Protein AF-A0A1I7CHR8-F1 (afdb_monomer_lite)

Structure (mmCIF, N/CA/C/O backbone):
data_AF-A0A1I7CHR8-F1
#
_entry.id   AF-A0A1I7CHR8-F1
#
loop_
_atom_site.group_PDB
_atom_site.id
_atom_site.type_symbol
_atom_site.label_atom_id
_atom_site.label_alt_id
_atom_site.label_comp_id
_atom_site.label_asym_id
_atom_site.label_entity_id
_at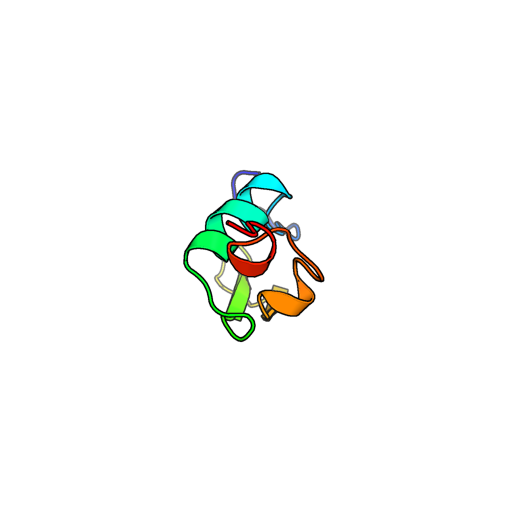om_site.label_seq_id
_atom_site.pdbx_PDB_ins_code
_atom_site.Cartn_x
_atom_site.Cartn_y
_atom_site.Cartn_z
_atom_site.occupancy
_atom_site.B_iso_or_equiv
_atom_site.auth_seq_id
_atom_site.auth_comp_id
_atom_site.auth_asym_id
_atom_site.auth_atom_id
_atom_site.pdbx_PDB_model_num
ATOM 1 N N . MET A 1 1 ? 8.513 10.981 -5.261 1.00 57.69 1 MET A N 1
ATOM 2 C CA . MET A 1 1 ? 7.506 11.434 -6.245 1.00 57.69 1 MET A CA 1
ATOM 3 C C . MET A 1 1 ? 6.650 12.483 -5.558 1.00 57.69 1 MET A C 1
ATOM 5 O O . MET A 1 1 ? 6.186 12.206 -4.460 1.00 57.69 1 MET A O 1
ATOM 9 N N . ILE A 1 2 ? 6.501 13.673 -6.135 1.00 63.81 2 ILE A N 1
ATOM 10 C CA . ILE A 1 2 ? 5.600 14.721 -5.629 1.00 63.81 2 ILE A CA 1
ATOM 11 C C . ILE A 1 2 ? 4.486 14.869 -6.674 1.00 63.81 2 ILE A C 1
ATOM 13 O O . ILE A 1 2 ? 4.795 14.978 -7.858 1.00 63.81 2 ILE A O 1
ATOM 17 N N . GLY A 1 3 ? 3.220 14.800 -6.252 1.00 65.25 3 GLY A N 1
ATOM 18 C CA . GLY A 1 3 ? 2.041 14.989 -7.111 1.00 65.25 3 GLY A CA 1
ATOM 19 C C . GLY A 1 3 ? 1.314 16.320 -6.836 1.00 65.25 3 GLY A C 1
ATOM 20 O O . GLY A 1 3 ? 1.575 16.918 -5.791 1.00 65.25 3 GLY A O 1
ATOM 21 N N . PRO A 1 4 ? 0.396 16.770 -7.722 1.00 62.25 4 PRO A N 1
ATOM 22 C CA . PRO A 1 4 ? -0.182 16.007 -8.826 1.00 62.25 4 PRO A CA 1
ATOM 23 C C . PRO A 1 4 ? 0.212 16.533 -10.222 1.00 62.25 4 PRO A C 1
ATOM 25 O O . PRO A 1 4 ? 0.148 17.725 -10.511 1.00 62.25 4 PRO A O 1
ATOM 28 N N . GLY A 1 5 ? 0.575 15.596 -11.098 1.00 65.12 5 GLY A N 1
ATOM 29 C CA . GLY A 1 5 ? 0.565 15.751 -12.555 1.00 65.12 5 GLY A CA 1
ATOM 30 C C . GLY A 1 5 ? -0.402 14.730 -13.168 1.00 65.12 5 GLY A C 1
ATOM 31 O O . GLY A 1 5 ? -1.020 13.956 -12.440 1.00 65.12 5 GLY A O 1
ATOM 32 N N . GLU A 1 6 ? -0.530 14.689 -14.494 1.00 66.44 6 GLU A N 1
ATOM 33 C CA . GLU A 1 6 ? -1.477 13.788 -15.184 1.00 66.44 6 GLU A CA 1
ATOM 34 C C . GLU A 1 6 ? -1.073 12.301 -15.145 1.00 66.44 6 GLU A C 1
ATOM 36 O O . GLU A 1 6 ? -1.850 11.417 -15.508 1.00 66.44 6 GLU A O 1
ATOM 41 N N . HIS A 1 7 ? 0.152 12.003 -14.709 1.00 75.06 7 HIS A N 1
ATOM 42 C CA . HIS A 1 7 ? 0.702 10.654 -14.726 1.00 75.06 7 HIS A CA 1
ATOM 43 C C . HIS A 1 7 ? 0.427 9.874 -13.442 1.00 75.06 7 HIS A C 1
ATOM 45 O O . HIS A 1 7 ? 0.361 10.421 -12.340 1.00 75.06 7 HIS A O 1
ATOM 51 N N . LEU A 1 8 ? 0.341 8.550 -13.596 1.00 82.31 8 LEU A N 1
ATOM 52 C CA . LEU A 1 8 ? 0.166 7.625 -12.488 1.00 82.31 8 LEU A CA 1
ATOM 53 C C . LEU A 1 8 ? 1.322 7.757 -11.485 1.00 82.31 8 LEU A C 1
ATOM 55 O O . LEU A 1 8 ? 2.439 7.304 -11.730 1.00 82.31 8 LEU A O 1
ATOM 59 N N . CYS A 1 9 ? 1.028 8.337 -10.324 1.00 86.25 9 CYS A N 1
ATOM 60 C CA . CYS A 1 9 ? 1.980 8.502 -9.234 1.00 86.25 9 CYS A CA 1
ATOM 61 C C . CYS A 1 9 ? 1.735 7.445 -8.150 1.00 86.25 9 CYS A C 1
ATOM 63 O O . CYS A 1 9 ? 1.150 7.724 -7.104 1.00 86.25 9 CYS A O 1
ATOM 65 N N . THR A 1 10 ? 2.168 6.206 -8.393 1.00 89.69 10 THR A N 1
ATOM 66 C CA . THR A 1 10 ? 2.138 5.174 -7.344 1.00 89.69 10 THR A CA 1
ATOM 67 C C . THR A 1 10 ? 3.189 5.466 -6.267 1.00 89.69 10 THR A C 1
ATOM 69 O O . THR A 1 10 ? 4.269 5.956 -6.613 1.00 89.69 10 THR A O 1
ATOM 72 N N . PRO A 1 11 ? 2.951 5.121 -4.988 1.00 92.00 11 PRO A N 1
ATOM 73 C CA . PRO A 1 11 ? 3.966 5.267 -3.944 1.00 92.00 11 PRO A CA 1
ATOM 74 C C . PRO A 1 11 ? 5.233 4.471 -4.294 1.00 92.00 11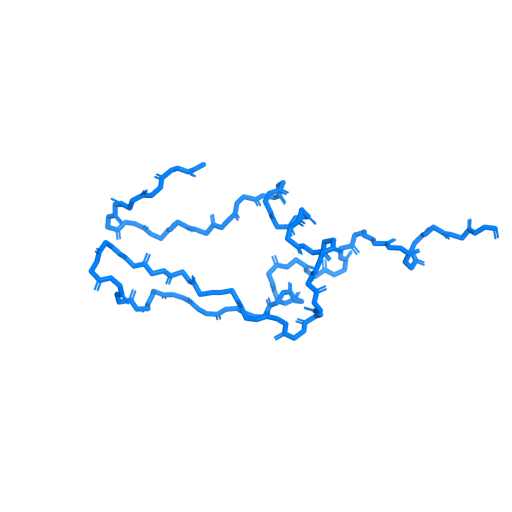 PRO A C 1
ATOM 76 O O . PRO A 1 11 ? 5.151 3.356 -4.824 1.00 92.00 11 PRO A O 1
ATOM 79 N N . CYS A 1 12 ? 6.405 5.042 -4.002 1.00 93.56 12 CYS A N 1
ATOM 80 C CA . CYS A 1 12 ? 7.687 4.341 -4.123 1.00 93.56 12 CYS A CA 1
ATOM 81 C C . CYS A 1 12 ? 7.841 3.273 -3.026 1.00 93.56 12 CYS A C 1
ATOM 83 O O . CYS A 1 12 ? 7.033 3.225 -2.099 1.00 93.56 12 CYS A O 1
ATOM 85 N N . GLY A 1 13 ? 8.881 2.436 -3.120 1.00 94.19 13 GLY A N 1
ATOM 86 C CA . GLY A 1 13 ? 9.145 1.357 -2.157 1.00 94.19 13 GLY A CA 1
ATOM 87 C C . GLY A 1 13 ? 9.150 1.832 -0.701 1.00 94.19 13 GLY A C 1
ATOM 88 O O . GLY A 1 13 ? 8.367 1.332 0.101 1.00 94.19 13 GLY A O 1
ATOM 89 N N . ASP A 1 14 ? 9.924 2.873 -0.388 1.00 94.81 14 ASP A N 1
ATOM 90 C CA . ASP A 1 14 ? 10.021 3.411 0.978 1.00 94.81 14 ASP A CA 1
ATOM 91 C C . ASP A 1 14 ? 8.674 3.900 1.521 1.00 94.81 14 ASP A C 1
ATOM 93 O O . ASP A 1 14 ? 8.325 3.652 2.675 1.00 94.81 14 ASP A O 1
ATOM 97 N N . CYS A 1 15 ? 7.881 4.577 0.683 1.00 95.31 15 CYS A N 1
ATOM 98 C CA . CYS A 1 15 ? 6.539 5.005 1.065 1.00 95.31 15 CYS A CA 1
ATOM 99 C C . CYS A 1 15 ? 5.634 3.804 1.342 1.00 95.31 15 CYS A C 1
ATOM 101 O O . CYS A 1 15 ? 4.899 3.825 2.324 1.00 95.31 15 CYS A O 1
ATOM 103 N N . ARG A 1 16 ? 5.684 2.759 0.504 1.00 96.50 16 ARG A N 1
ATOM 104 C CA . ARG A 1 16 ? 4.887 1.541 0.715 1.00 96.50 16 ARG A CA 1
ATOM 105 C C . ARG A 1 16 ? 5.232 0.887 2.051 1.00 96.50 16 ARG A C 1
ATOM 107 O O . ARG A 1 16 ? 4.315 0.535 2.784 1.00 96.50 16 ARG A O 1
ATOM 114 N N . GLN A 1 17 ? 6.519 0.790 2.389 1.00 97.00 17 GLN A N 1
ATOM 115 C CA . GLN A 1 17 ? 6.963 0.187 3.647 1.00 97.00 17 GLN A CA 1
ATOM 116 C C . GLN A 1 17 ? 6.512 1.007 4.863 1.00 97.00 17 GLN A C 1
ATOM 118 O O . GLN A 1 17 ? 5.923 0.456 5.787 1.00 97.00 17 GLN A O 1
ATOM 123 N N . ARG A 1 18 ? 6.688 2.334 4.835 1.00 96.25 18 ARG A N 1
ATOM 124 C CA . ARG A 1 18 ? 6.225 3.207 5.927 1.00 96.25 18 ARG A CA 1
ATOM 125 C C . ARG A 1 18 ? 4.709 3.187 6.098 1.00 96.25 18 ARG A C 1
ATOM 127 O O . ARG A 1 18 ? 4.223 3.231 7.217 1.00 96.25 18 ARG A O 1
ATOM 134 N N . ILE A 1 19 ? 3.947 3.120 5.006 1.00 96.19 19 ILE A N 1
ATOM 135 C CA . ILE A 1 19 ? 2.486 2.974 5.086 1.00 96.19 19 ILE A CA 1
ATOM 136 C C . ILE A 1 19 ? 2.127 1.627 5.733 1.00 96.19 19 ILE A C 1
ATOM 138 O O . ILE A 1 19 ? 1.272 1.589 6.615 1.00 96.19 19 ILE A O 1
ATOM 142 N N . ARG A 1 20 ? 2.801 0.537 5.341 1.00 96.00 20 ARG A N 1
ATOM 143 C CA . ARG A 1 20 ? 2.589 -0.819 5.877 1.00 96.00 20 ARG A CA 1
ATOM 144 C C . ARG A 1 20 ? 2.818 -0.923 7.387 1.00 96.00 20 ARG A C 1
ATOM 146 O O . ARG A 1 20 ? 2.180 -1.763 8.016 1.00 96.00 20 ARG A O 1
ATOM 153 N N . GLU A 1 21 ? 3.665 -0.085 7.979 1.00 95.50 21 GLU A N 1
ATOM 154 C CA . GLU A 1 21 ? 3.868 -0.054 9.438 1.00 95.50 21 GLU A CA 1
ATOM 155 C C . GLU A 1 21 ? 2.583 0.282 10.215 1.00 95.50 21 GLU A C 1
ATOM 157 O O . GLU A 1 21 ? 2.410 -0.181 11.339 1.00 95.50 21 GLU A O 1
ATOM 162 N N . PHE A 1 22 ? 1.660 1.034 9.605 1.00 95.38 22 PHE A N 1
ATOM 163 C CA . PHE A 1 22 ? 0.429 1.511 10.250 1.00 95.38 22 PHE A CA 1
ATOM 164 C C . PHE A 1 22 ? -0.856 1.005 9.576 1.00 95.38 22 PHE A C 1
ATOM 166 O O . PHE A 1 22 ? -1.959 1.314 10.027 1.00 95.38 22 PHE A O 1
ATOM 173 N N . ALA A 1 23 ? -0.730 0.253 8.485 1.00 95.81 23 ALA A N 1
ATOM 174 C CA . ALA A 1 23 ? -1.841 -0.245 7.684 1.00 95.81 23 ALA A CA 1
ATOM 175 C C . ALA A 1 23 ? -2.091 -1.740 7.919 1.00 95.81 23 ALA A C 1
ATOM 177 O O . ALA A 1 23 ? -1.187 -2.503 8.256 1.00 95.81 23 ALA A O 1
ATOM 178 N N . THR A 1 24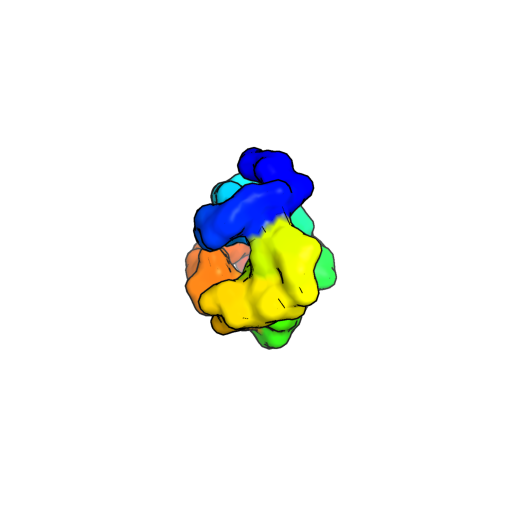 ? -3.325 -2.177 7.669 1.00 96.00 24 THR A N 1
ATOM 179 C CA . THR A 1 24 ? -3.657 -3.602 7.581 1.00 96.00 24 THR A CA 1
ATOM 180 C C . THR A 1 24 ? -3.513 -4.079 6.131 1.00 96.00 24 THR A C 1
ATOM 182 O O . THR A 1 24 ? -3.567 -3.254 5.212 1.00 96.00 24 THR A O 1
ATOM 185 N N . PRO A 1 25 ? -3.401 -5.397 5.876 1.00 96.06 25 PRO A N 1
ATOM 186 C CA . PRO A 1 25 ? -3.383 -5.940 4.512 1.00 96.06 25 PRO A CA 1
ATOM 187 C C . PRO A 1 25 ? -4.548 -5.446 3.635 1.00 96.06 25 PRO A C 1
ATOM 189 O O . PRO A 1 25 ? -4.374 -5.195 2.441 1.00 96.06 25 PRO A O 1
ATOM 192 N N . ALA A 1 26 ? -5.719 -5.213 4.243 1.00 97.56 26 ALA A N 1
ATOM 193 C CA . ALA A 1 26 ? -6.934 -4.756 3.570 1.00 97.56 26 ALA A CA 1
ATOM 194 C C . ALA A 1 26 ? -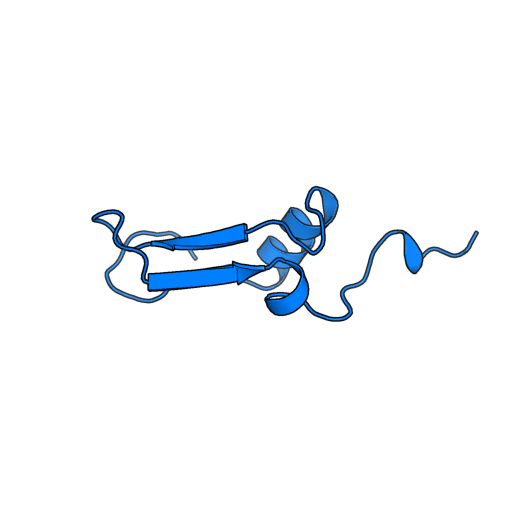7.031 -3.228 3.371 1.00 97.56 26 ALA A C 1
ATOM 196 O O . ALA A 1 26 ? -7.937 -2.770 2.669 1.00 97.56 26 ALA A O 1
ATOM 197 N N . THR A 1 27 ? -6.141 -2.423 3.966 1.00 97.69 27 THR A N 1
ATOM 198 C CA . THR A 1 27 ? -6.157 -0.959 3.811 1.00 97.69 27 THR A CA 1
ATOM 199 C C . THR A 1 27 ? -6.093 -0.572 2.332 1.00 97.69 27 THR A C 1
ATOM 201 O O . THR A 1 27 ? -5.265 -1.086 1.580 1.00 97.69 27 THR A O 1
ATOM 204 N N . ARG A 1 28 ? -6.974 0.340 1.900 1.00 97.88 28 ARG A N 1
ATOM 205 C CA . ARG A 1 28 ? -7.058 0.786 0.501 1.00 97.88 28 ARG A CA 1
ATOM 206 C C . ARG A 1 28 ? -6.096 1.931 0.215 1.00 97.88 28 ARG A C 1
ATOM 208 O O . ARG A 1 28 ? -6.109 2.937 0.920 1.00 97.88 28 ARG A O 1
ATOM 215 N N . ILE A 1 29 ? -5.332 1.807 -0.868 1.00 96.38 29 ILE A N 1
ATOM 216 C CA . ILE A 1 29 ? -4.439 2.844 -1.390 1.00 96.38 29 ILE A CA 1
ATOM 217 C C . ILE A 1 29 ? -4.977 3.306 -2.743 1.00 96.38 29 ILE A C 1
ATOM 219 O O . ILE A 1 29 ? -4.859 2.606 -3.751 1.00 96.38 29 ILE A O 1
ATOM 223 N N . ARG A 1 30 ? -5.573 4.501 -2.758 1.00 94.88 30 ARG A N 1
ATOM 224 C CA . ARG A 1 30 ? -6.158 5.116 -3.955 1.00 94.88 30 ARG A CA 1
ATOM 225 C C . ARG A 1 30 ? -5.197 6.132 -4.551 1.00 94.88 30 ARG A C 1
ATOM 227 O O . ARG A 1 30 ? -4.813 7.087 -3.885 1.00 94.88 30 ARG A O 1
ATOM 234 N N . VAL A 1 31 ? -4.842 5.935 -5.814 1.00 93.06 31 VAL A N 1
ATOM 235 C CA . VAL A 1 31 ? -4.057 6.892 -6.598 1.00 93.06 31 VAL A CA 1
ATOM 236 C C . VAL A 1 31 ? -5.028 7.700 -7.443 1.00 93.06 31 VAL A C 1
ATOM 238 O O . VAL A 1 31 ? -5.792 7.121 -8.218 1.00 93.06 31 VAL A O 1
ATOM 241 N N . VAL A 1 32 ? -5.003 9.020 -7.289 1.00 90.62 32 VAL A N 1
ATOM 242 C CA . VAL A 1 32 ? -5.885 9.954 -7.999 1.00 90.62 32 VAL A CA 1
ATOM 243 C C . VAL A 1 32 ? -5.077 10.953 -8.822 1.00 90.62 32 VAL A C 1
ATOM 245 O O . VAL A 1 32 ? -3.897 11.169 -8.541 1.00 90.62 32 VAL A O 1
ATOM 248 N N . ASP A 1 33 ? -5.698 11.542 -9.842 1.00 88.94 33 ASP A N 1
ATOM 249 C CA . ASP A 1 33 ? -5.119 12.672 -10.575 1.00 88.94 33 ASP A CA 1
ATOM 250 C C . ASP A 1 33 ? -5.364 14.019 -9.871 1.00 88.94 33 ASP A C 1
ATOM 252 O O . ASP A 1 33 ? -5.944 14.086 -8.785 1.00 88.94 33 ASP A O 1
ATOM 256 N N . ALA A 1 34 ? -4.925 15.111 -10.504 1.00 87.12 34 ALA A N 1
ATOM 257 C CA . ALA A 1 34 ? -5.078 16.470 -9.983 1.00 87.12 34 ALA A CA 1
ATOM 258 C C . ALA A 1 34 ? -6.546 16.907 -9.803 1.00 87.12 34 ALA A C 1
ATOM 260 O O . ALA A 1 34 ? -6.817 17.834 -9.045 1.00 87.12 34 ALA A O 1
ATOM 261 N N . GLN A 1 35 ? -7.490 16.248 -10.478 1.00 89.94 35 GLN A N 1
ATOM 262 C CA . GLN A 1 35 ? -8.927 16.505 -10.388 1.00 89.94 35 GLN A CA 1
ATOM 263 C C . GLN A 1 35 ? -9.624 15.534 -9.420 1.00 89.94 35 GLN A C 1
ATOM 265 O O . GLN A 1 35 ? -10.850 15.539 -9.314 1.00 89.94 35 GLN A O 1
ATOM 270 N N . GLY A 1 36 ? -8.863 14.693 -8.714 1.00 88.88 36 GLY A N 1
ATOM 271 C CA . GLY A 1 36 ? -9.388 13.701 -7.782 1.00 88.88 36 GLY A CA 1
ATOM 272 C C . GLY A 1 36 ? -10.001 12.474 -8.460 1.00 88.88 36 GLY A C 1
ATOM 273 O O . GLY A 1 36 ? -10.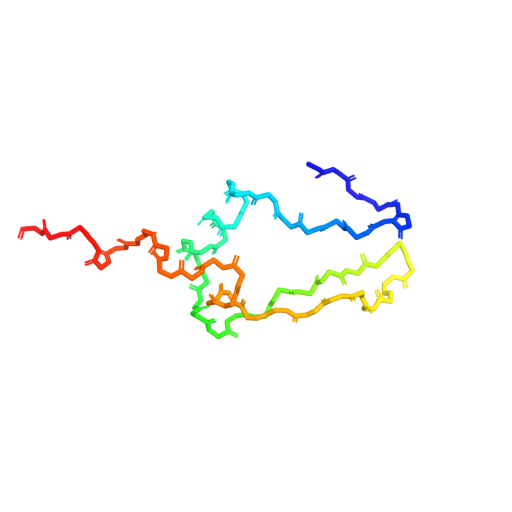618 11.653 -7.779 1.00 88.88 36 GLY A O 1
ATOM 274 N N . ARG A 1 37 ? -9.843 12.306 -9.781 1.00 91.50 37 ARG A N 1
ATOM 275 C CA . ARG A 1 37 ? -10.333 11.113 -10.479 1.00 91.50 37 ARG A CA 1
ATOM 276 C C . ARG A 1 37 ? -9.469 9.922 -10.100 1.00 91.50 37 ARG A C 1
ATOM 278 O O . ARG A 1 37 ? -8.241 9.997 -10.110 1.00 91.50 37 ARG A O 1
ATOM 285 N N . LEU A 1 38 ? -10.118 8.804 -9.788 1.00 92.69 38 LEU A N 1
ATOM 286 C CA . LEU A 1 38 ? -9.440 7.566 -9.428 1.00 92.69 38 LEU A CA 1
ATOM 287 C C . LEU A 1 38 ? -8.686 6.999 -10.636 1.00 92.69 38 LEU A C 1
ATOM 289 O O . LEU A 1 38 ? -9.295 6.599 -11.624 1.00 92.69 38 LEU A O 1
ATOM 293 N N . LEU A 1 39 ? -7.361 6.927 -10.531 1.00 91.75 39 LEU A N 1
ATOM 294 C CA . LEU A 1 39 ? -6.501 6.313 -11.539 1.00 91.75 39 LEU A CA 1
ATOM 295 C C . LEU A 1 39 ? -6.267 4.833 -11.235 1.00 91.75 39 LEU A C 1
ATOM 297 O O . LEU A 1 39 ? -6.297 4.002 -12.144 1.00 91.75 39 LEU A O 1
ATOM 301 N N . ARG A 1 40 ? -6.019 4.490 -9.965 1.00 94.19 40 ARG A N 1
ATOM 302 C CA . ARG A 1 40 ? -5.803 3.114 -9.489 1.00 94.19 40 ARG A CA 1
ATOM 303 C C . ARG A 1 40 ? -6.255 2.951 -8.045 1.00 94.19 40 ARG A C 1
ATOM 305 O O . ARG A 1 40 ? -6.241 3.907 -7.274 1.00 94.19 40 ARG A O 1
ATOM 312 N N . ASP A 1 41 ? -6.598 1.724 -7.680 1.00 96.38 41 ASP A N 1
ATOM 313 C CA . ASP A 1 41 ? -6.983 1.359 -6.322 1.00 96.38 41 ASP A CA 1
ATOM 314 C C . ASP A 1 41 ? -6.388 -0.007 -5.966 1.00 96.38 41 ASP A C 1
ATOM 316 O O . ASP A 1 41 ? -6.583 -0.983 -6.693 1.00 96.38 41 ASP A O 1
ATOM 320 N N . TYR A 1 42 ? -5.640 -0.055 -4.869 1.00 96.62 42 TYR A N 1
ATOM 321 C CA . TYR A 1 42 ? -4.934 -1.237 -4.386 1.00 96.62 42 TYR A CA 1
ATOM 322 C C . TYR A 1 42 ? -5.363 -1.559 -2.956 1.00 96.62 42 TYR A C 1
ATOM 324 O O . TYR A 1 42 ? -5.762 -0.670 -2.204 1.00 96.62 42 TYR A O 1
ATOM 332 N N . THR A 1 43 ? -5.223 -2.815 -2.546 1.00 98.25 43 THR A N 1
ATOM 333 C CA . THR A 1 43 ? -5.035 -3.133 -1.123 1.00 98.25 43 THR A CA 1
ATOM 334 C C . THR A 1 43 ? -3.554 -3.005 -0.770 1.00 98.25 43 THR A C 1
ATOM 336 O O . THR A 1 43 ? -2.698 -3.063 -1.658 1.00 98.25 43 THR A O 1
ATOM 339 N N . MET A 1 44 ? -3.233 -2.830 0.513 1.00 97.38 44 MET A N 1
ATOM 340 C CA . MET A 1 44 ? -1.842 -2.790 0.971 1.00 97.38 44 MET A CA 1
ATOM 341 C C . MET A 1 44 ? -1.103 -4.088 0.615 1.00 97.38 44 MET A C 1
ATOM 343 O O . MET A 1 44 ? 0.010 -4.027 0.102 1.00 97.38 44 MET A O 1
ATOM 347 N N . GLU A 1 45 ? -1.754 -5.242 0.785 1.00 97.00 45 GLU A N 1
ATOM 348 C CA . GLU A 1 45 ? -1.210 -6.557 0.416 1.00 97.00 45 GLU A CA 1
ATOM 349 C C . GLU A 1 45 ? -0.859 -6.660 -1.073 1.00 97.00 45 GLU A C 1
ATOM 351 O O . GLU A 1 45 ? 0.226 -7.103 -1.429 1.00 97.00 45 GLU A O 1
ATOM 356 N N . ALA A 1 46 ? -1.734 -6.179 -1.963 1.00 97.31 46 ALA A N 1
ATOM 357 C CA . ALA A 1 46 ? -1.457 -6.205 -3.398 1.00 97.31 46 ALA A CA 1
ATOM 358 C C . ALA A 1 46 ? -0.356 -5.210 -3.806 1.00 97.31 46 ALA A C 1
ATOM 360 O O . ALA A 1 46 ? 0.292 -5.374 -4.839 1.00 97.31 46 ALA A O 1
ATOM 361 N N . LEU A 1 47 ? -0.164 -4.144 -3.025 1.00 96.44 47 LEU A N 1
ATOM 362 C CA . LEU A 1 47 ? 0.800 -3.089 -3.317 1.00 96.44 47 LEU A CA 1
ATOM 363 C C . LEU A 1 47 ? 2.218 -3.428 -2.834 1.00 96.44 47 LEU A C 1
ATOM 365 O O . LEU A 1 47 ? 3.194 -2.959 -3.433 1.00 96.44 47 LEU A O 1
ATOM 369 N N . LEU A 1 48 ? 2.331 -4.198 -1.754 1.00 97.25 48 LEU A N 1
ATOM 370 C CA . LEU A 1 48 ? 3.592 -4.644 -1.170 1.00 97.25 48 LEU A CA 1
ATOM 371 C C . LEU A 1 48 ? 3.424 -6.074 -0.614 1.00 97.25 48 LEU A C 1
ATOM 373 O O . LEU A 1 48 ? 3.313 -6.244 0.601 1.00 97.25 48 LEU A O 1
ATOM 377 N N . PRO A 1 49 ? 3.351 -7.086 -1.497 1.00 96.31 49 PRO A N 1
ATOM 378 C CA . PRO A 1 49 ? 3.175 -8.475 -1.086 1.00 96.31 49 PRO A CA 1
ATOM 379 C C . PRO A 1 49 ? 4.406 -8.976 -0.334 1.00 96.31 49 PRO A C 1
ATOM 381 O O . PRO A 1 49 ? 5.521 -8.525 -0.606 1.00 96.31 49 PRO A O 1
ATOM 384 N N . ASP A 1 50 ? 4.183 -9.898 0.607 1.00 94.50 50 ASP A N 1
ATOM 385 C CA . ASP A 1 50 ? 5.234 -10.569 1.385 1.00 94.50 50 ASP A CA 1
ATOM 386 C C . ASP A 1 50 ? 6.247 -9.591 2.015 1.00 94.50 50 ASP A C 1
ATOM 388 O O . ASP A 1 50 ? 7.439 -9.874 2.149 1.00 94.50 50 ASP A O 1
ATOM 392 N N . SER A 1 51 ? 5.768 -8.392 2.370 1.00 93.88 51 SER A N 1
ATOM 393 C CA . SER A 1 51 ? 6.588 -7.322 2.930 1.00 93.88 51 SER A CA 1
ATOM 394 C C . SER A 1 51 ? 7.160 -7.719 4.281 1.00 93.88 51 SER A C 1
ATOM 396 O O . SER A 1 51 ? 6.442 -8.289 5.101 1.00 93.88 51 SER A O 1
ATOM 398 N N . PHE A 1 52 ? 8.383 -7.280 4.570 1.00 92.94 52 PHE A N 1
ATOM 399 C CA . PHE A 1 52 ? 8.919 -7.379 5.920 1.00 92.94 52 PHE A CA 1
ATOM 400 C C . PHE A 1 52 ? 8.033 -6.619 6.924 1.00 92.94 52 PHE A C 1
ATOM 402 O O . PHE A 1 52 ? 7.652 -5.468 6.684 1.00 92.94 52 PHE A O 1
ATOM 409 N N . GLY A 1 53 ? 7.741 -7.247 8.059 1.00 90.44 53 GLY A N 1
ATOM 410 C CA . GLY A 1 53 ? 6.911 -6.704 9.125 1.00 90.44 53 GLY A CA 1
ATOM 411 C C . GLY A 1 53 ? 7.239 -7.297 10.500 1.00 90.44 53 GLY A C 1
ATOM 412 O O . GLY A 1 53 ? 8.181 -8.082 10.636 1.00 90.44 53 GLY A O 1
ATOM 413 N N . PRO A 1 54 ? 6.477 -6.918 11.542 1.00 89.69 54 PRO A N 1
ATOM 414 C CA . PRO A 1 54 ? 6.663 -7.428 12.901 1.00 89.69 54 PRO A CA 1
ATOM 415 C C . PRO A 1 54 ? 6.686 -8.959 12.989 1.00 89.69 54 PRO A C 1
ATOM 417 O O . PRO A 1 54 ? 7.421 -9.519 13.793 1.00 89.69 54 PRO A O 1
ATOM 420 N N . GLU A 1 55 ? 5.930 -9.636 12.127 1.00 90.81 55 GLU A N 1
ATOM 421 C CA . GLU A 1 55 ? 5.881 -11.093 12.002 1.00 90.81 55 GLU A CA 1
ATOM 422 C C . GLU A 1 55 ? 7.230 -11.744 11.641 1.00 90.81 55 GLU A C 1
ATOM 424 O O . GLU A 1 55 ? 7.425 -12.931 11.891 1.00 90.81 55 GLU A O 1
ATOM 429 N N . ASN A 1 56 ? 8.172 -10.986 11.074 1.00 92.19 56 ASN A N 1
ATOM 430 C CA . ASN A 1 56 ? 9.505 -11.471 10.713 1.00 92.19 56 ASN A C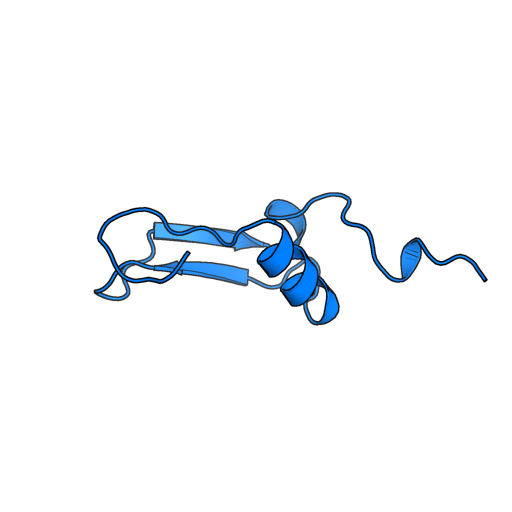A 1
ATOM 431 C C . ASN A 1 56 ? 10.540 -11.276 11.825 1.00 92.19 56 ASN A C 1
ATOM 433 O O . ASN A 1 56 ? 11.658 -11.781 11.721 1.00 92.19 56 ASN A O 1
ATOM 437 N N . LEU A 1 57 ? 10.194 -10.530 12.872 1.00 90.19 57 LEU A N 1
ATOM 438 C CA . LEU A 1 57 ? 11.043 -10.312 14.031 1.00 90.19 57 LEU A CA 1
ATOM 439 C C . LEU A 1 57 ? 10.722 -11.396 15.066 1.00 90.19 57 LEU A C 1
ATOM 441 O O . LEU A 1 57 ? 9.976 -11.173 16.014 1.00 90.19 57 LEU A O 1
ATOM 445 N N . THR A 1 58 ? 11.256 -12.601 14.870 1.00 81.50 58 THR A N 1
ATOM 446 C CA . THR A 1 58 ? 11.280 -13.616 15.933 1.00 81.50 58 THR A CA 1
ATOM 447 C C . THR A 1 58 ? 12.178 -13.131 17.071 1.00 81.50 58 THR A C 1
ATOM 449 O O . THR A 1 58 ? 13.360 -12.872 16.838 1.00 81.50 58 THR A O 1
ATOM 452 N N . LEU A 1 59 ? 11.606 -12.999 18.272 1.00 60.34 59 LEU A N 1
ATOM 453 C CA . LEU A 1 59 ? 12.349 -12.914 19.536 1.00 60.34 59 LEU A CA 1
ATOM 454 C C . LEU A 1 59 ? 12.913 -14.286 19.918 1.00 60.34 59 LEU A C 1
ATOM 456 O O . LEU A 1 59 ? 12.188 -15.287 19.713 1.00 60.34 59 LEU A O 1
#

Secondary structure (DSSP, 8-state):
----SSS--PPPHHHHHHHHTT--TT-EEEEE-TT--EEEEEEHHHHSTT---GGG---

Sequence (59 aa):
MIGPGEHLCTPCGDCRQRIREFATPATRIRVVDAQGRLLRDYTMEALLPDSFGPENLTL

Organism: NCBI:txid416872

pLDDT: mean 89.61, std 10.71, range [57.69, 98.25]

Foldseek 3Di:
DDDDDPDFDDDDPVRLLVVVQPDDQQDKDFTAHPVRHTPDIDGSCRSQPPDDDPVPDDD

Radius of gyration: 13.14 Å; chains: 1; bounding box: 23×30×35 Å

InterPro domains:
  IPR016193 Cytidine deaminase-like [SSF53927] (6-57)